Protein AF-A0A662GEE8-F1 (afdb_monomer_lite)

Secondary structure (DSSP, 8-state):
--SSS-----SSS-EEEEEETTEEEEEEE-HHHHHHHHT-SSHHHHHHHHHTS-HHHHEEEE-

Foldseek 3Di:
DDDDAFDADPDDFGKTWGDDPVDIKIKTFDPVLVVCCVPDPDNVVSVVVVVPDDSVNGTDIDD

Sequence (63 aa):
LGKGNLEVLEGDGIMVRFIHENGELMLIVRDEILKEAISAEDVEKEALKLLNLPLDKLFMERH

pLDDT: mean 81.07, std 14.39, range [44.72, 94.19]

Radius of gyration: 13.54 Å; chains: 1; bounding box: 30×26×32 Å

Structure (mmCIF, N/CA/C/O backbone):
data_AF-A0A662GEE8-F1
#
_entry.id   AF-A0A662GEE8-F1
#
loop_
_atom_site.group_PDB
_atom_site.id
_atom_site.type_symbol
_atom_site.label_atom_id
_atom_site.label_alt_id
_atom_site.label_comp_id
_atom_site.label_asym_id
_atom_site.label_entity_id
_atom_site.label_seq_id
_atom_site.pdbx_PDB_ins_code
_atom_site.Cartn_x
_atom_site.Cartn_y
_atom_site.Cartn_z
_atom_site.occupancy
_atom_site.B_iso_or_equiv
_atom_site.auth_seq_id
_atom_site.auth_comp_id
_atom_site.auth_asym_id
_atom_site.auth_atom_id
_atom_site.pdbx_PDB_model_num
ATOM 1 N N . LEU A 1 1 ? 0.818 -16.117 9.946 1.00 44.72 1 LEU A N 1
ATOM 2 C CA . LEU A 1 1 ? 1.257 -17.247 10.805 1.00 44.72 1 LEU A CA 1
ATOM 3 C C . LEU A 1 1 ? 1.476 -16.741 12.231 1.00 44.72 1 LEU A C 1
ATOM 5 O O . LEU A 1 1 ? 2.462 -16.063 12.473 1.00 44.72 1 LEU A O 1
ATOM 9 N N . GLY A 1 2 ? 0.545 -17.053 13.143 1.00 45.12 2 GLY A N 1
ATOM 10 C CA . GLY A 1 2 ? 0.696 -16.881 14.598 1.00 45.12 2 GLY A CA 1
ATOM 11 C C . GLY A 1 2 ? 0.028 -15.638 15.207 1.00 45.12 2 GLY A C 1
ATOM 12 O O . GLY A 1 2 ? 0.629 -14.575 15.219 1.00 45.12 2 GLY A O 1
ATOM 13 N N . LYS A 1 3 ? -1.162 -15.830 15.806 1.00 47.78 3 LYS A N 1
ATOM 14 C CA . LYS A 1 3 ? -2.013 -14.868 16.554 1.00 47.78 3 LYS A CA 1
ATOM 15 C C . LYS A 1 3 ? -2.896 -13.915 15.721 1.00 47.78 3 LYS A C 1
ATOM 17 O O . LYS A 1 3 ? -2.686 -12.713 15.721 1.00 47.78 3 LYS A O 1
ATOM 22 N N . GLY A 1 4 ? -3.912 -14.475 15.059 1.00 47.81 4 GLY A N 1
ATOM 23 C CA . GLY A 1 4 ? -5.276 -13.913 14.953 1.00 47.81 4 GLY A CA 1
ATOM 24 C C . GLY A 1 4 ? -5.552 -12.559 14.281 1.00 47.81 4 GLY A C 1
ATOM 25 O O . GLY A 1 4 ? -6.720 -12.268 14.079 1.00 47.81 4 GLY A O 1
ATOM 26 N N . ASN A 1 5 ? -4.550 -11.749 13.928 1.00 56.31 5 ASN A N 1
ATOM 27 C CA . ASN A 1 5 ? -4.768 -10.342 13.546 1.00 56.31 5 ASN A CA 1
ATOM 28 C C . ASN A 1 5 ? -4.304 -9.998 12.124 1.00 56.3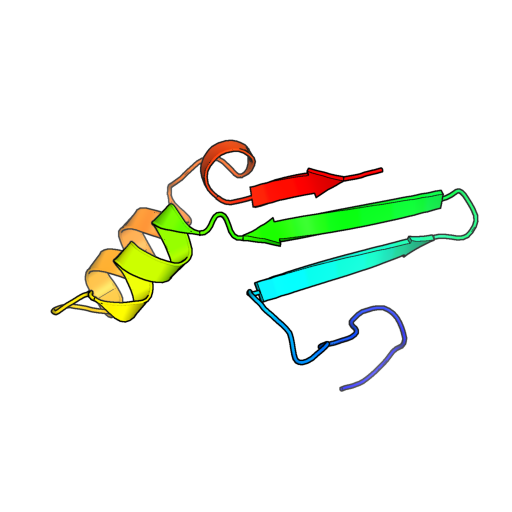1 5 ASN A C 1
ATOM 30 O O . ASN A 1 5 ? -4.295 -8.830 11.752 1.00 56.31 5 ASN A O 1
ATOM 34 N N . LEU A 1 6 ? -3.854 -10.990 11.353 1.00 51.59 6 LEU A N 1
ATOM 35 C CA . LEU A 1 6 ? -3.395 -10.782 9.984 1.00 51.59 6 LEU A CA 1
ATOM 36 C C . LEU A 1 6 ? -3.956 -11.890 9.096 1.00 51.59 6 LEU A C 1
ATOM 38 O O . LEU A 1 6 ? -3.529 -13.045 9.188 1.00 51.59 6 LEU A O 1
ATOM 42 N N . GLU A 1 7 ? -4.916 -11.520 8.258 1.00 59.34 7 GLU A N 1
ATOM 43 C CA . GLU A 1 7 ? -5.476 -12.366 7.209 1.00 59.34 7 GLU A CA 1
ATOM 44 C C . GLU A 1 7 ? -4.888 -11.927 5.869 1.00 59.34 7 GLU A C 1
ATOM 46 O O . GLU A 1 7 ? -4.906 -10.745 5.531 1.00 59.34 7 GLU A O 1
ATOM 51 N N . VAL A 1 8 ? -4.335 -12.883 5.123 1.00 58.56 8 VAL A N 1
ATOM 52 C CA . VAL A 1 8 ? -3.917 -12.676 3.735 1.00 58.56 8 VAL A CA 1
ATOM 53 C C . VAL A 1 8 ? -5.030 -13.251 2.872 1.00 58.56 8 VAL A C 1
ATOM 55 O O . VAL A 1 8 ? -5.257 -14.460 2.896 1.00 58.56 8 VAL A O 1
ATOM 58 N N . LEU A 1 9 ? -5.753 -12.383 2.169 1.00 59.78 9 LEU A N 1
ATOM 59 C CA . LEU A 1 9 ? -6.826 -12.763 1.254 1.00 59.78 9 LEU A CA 1
ATOM 60 C C . LEU A 1 9 ? -6.292 -12.675 -0.180 1.00 59.78 9 LEU A C 1
ATOM 62 O O . LEU A 1 9 ? -5.753 -11.643 -0.571 1.00 59.78 9 LEU A O 1
ATOM 66 N N . GLU A 1 10 ? -6.428 -13.749 -0.956 1.00 49.88 10 GLU A N 1
ATOM 67 C CA . GLU A 1 10 ? -6.114 -13.730 -2.389 1.00 49.88 10 GLU A CA 1
ATOM 68 C C . GLU A 1 10 ? -7.234 -12.982 -3.141 1.00 49.88 10 GLU A C 1
ATOM 70 O O . GLU A 1 10 ? -8.386 -13.416 -3.142 1.00 49.88 10 GLU A O 1
ATOM 75 N N . GLY A 1 11 ? -6.908 -11.834 -3.745 1.00 60.78 11 GLY A N 1
ATOM 76 C CA . GLY A 1 11 ? -7.827 -10.957 -4.485 1.00 60.78 11 GLY A CA 1
ATOM 77 C C . GLY A 1 11 ? -7.087 -9.840 -5.241 1.00 60.78 11 GLY A C 1
ATOM 78 O O . GLY A 1 11 ? -5.857 -9.830 -5.256 1.00 60.78 11 GLY A O 1
ATOM 79 N N . ASP A 1 12 ? -7.829 -8.915 -5.871 1.00 63.19 12 ASP A N 1
ATOM 80 C CA . ASP A 1 12 ? -7.323 -7.788 -6.687 1.00 63.19 12 ASP A CA 1
ATOM 81 C C . ASP A 1 12 ? -6.554 -6.736 -5.850 1.00 63.19 12 ASP A C 1
ATOM 83 O O . ASP A 1 12 ? -7.023 -5.619 -5.638 1.00 63.19 12 ASP A O 1
ATOM 87 N N . GLY A 1 13 ? -5.375 -7.092 -5.331 1.00 73.06 13 GLY A N 1
ATOM 88 C CA . GLY A 1 13 ? -4.458 -6.175 -4.649 1.00 73.06 13 GLY A CA 1
ATOM 89 C C . GLY A 1 13 ? -3.861 -6.720 -3.350 1.00 73.06 13 GLY A C 1
ATOM 90 O O . GLY A 1 13 ? -4.107 -7.853 -2.943 1.00 73.06 13 GLY A O 1
ATOM 91 N N . ILE A 1 14 ? -3.053 -5.889 -2.684 1.00 81.94 14 ILE A N 1
ATOM 92 C CA . ILE A 1 14 ? -2.499 -6.182 -1.355 1.00 81.94 14 ILE A CA 1
ATOM 93 C C . ILE A 1 14 ? -3.316 -5.414 -0.317 1.00 81.94 14 ILE A C 1
ATOM 95 O O . ILE A 1 14 ? -3.338 -4.182 -0.314 1.00 81.94 14 ILE A O 1
ATOM 99 N N . MET A 1 15 ? -3.973 -6.148 0.578 1.00 83.31 15 MET A N 1
ATOM 100 C CA . MET A 1 15 ? -4.836 -5.600 1.621 1.00 83.31 15 MET A CA 1
ATOM 101 C C . MET A 1 15 ? -4.420 -6.124 2.993 1.00 83.31 15 MET A C 1
ATOM 103 O O . MET A 1 15 ? -4.055 -7.289 3.142 1.00 83.31 15 MET A O 1
ATOM 107 N N . VAL A 1 16 ? -4.522 -5.262 4.002 1.00 82.06 16 VAL A N 1
ATOM 108 C CA . VAL A 1 16 ? -4.383 -5.622 5.414 1.00 82.06 16 VAL A CA 1
ATOM 109 C C . VAL A 1 16 ? -5.623 -5.143 6.158 1.00 82.06 16 VAL A C 1
ATOM 111 O O . VAL A 1 16 ? -5.983 -3.967 6.098 1.00 82.06 16 VAL A O 1
ATOM 114 N N . ARG A 1 17 ? -6.274 -6.059 6.876 1.00 83.25 17 ARG A N 1
ATOM 115 C CA . ARG A 1 17 ? -7.429 -5.762 7.726 1.00 83.25 17 ARG A CA 1
ATOM 116 C C . ARG A 1 17 ? -7.033 -5.864 9.194 1.00 83.25 17 ARG A C 1
ATOM 118 O O . ARG A 1 17 ? -6.506 -6.886 9.624 1.00 83.25 17 ARG A O 1
ATOM 125 N N . PHE A 1 18 ? -7.324 -4.819 9.954 1.00 83.38 18 PHE A N 1
ATOM 126 C CA . PHE A 1 18 ? -7.177 -4.768 11.402 1.00 83.38 18 PHE A CA 1
ATOM 127 C C . PHE A 1 18 ? -8.561 -4.904 12.028 1.00 83.38 18 PHE A C 1
ATOM 129 O O . PHE A 1 18 ? -9.439 -4.074 11.792 1.00 83.38 18 PHE A O 1
ATOM 136 N N . ILE A 1 19 ? -8.758 -5.960 12.812 1.00 84.25 19 ILE A N 1
ATOM 137 C CA . ILE A 1 19 ? -10.025 -6.249 13.487 1.00 84.25 19 ILE A CA 1
ATOM 138 C C . ILE A 1 19 ? -9.835 -5.985 14.980 1.00 84.25 19 ILE A C 1
ATOM 140 O O . ILE A 1 19 ? -8.943 -6.558 15.606 1.00 84.25 19 ILE A O 1
ATOM 144 N N . HIS A 1 20 ? -10.672 -5.120 15.549 1.00 85.19 20 HIS A N 1
ATOM 145 C CA . HIS A 1 20 ? -10.724 -4.830 16.979 1.00 85.19 20 HIS A CA 1
ATOM 146 C C . HIS A 1 20 ? -12.166 -4.984 17.481 1.00 85.19 20 HIS A C 1
ATOM 148 O O . HIS A 1 20 ? -13.118 -4.868 16.715 1.00 85.19 20 HIS A O 1
ATOM 154 N N . GLU A 1 21 ? -12.357 -5.182 18.785 1.00 87.75 21 GLU A N 1
ATOM 155 C CA . GLU A 1 21 ? -13.694 -5.269 19.406 1.00 87.75 21 GLU A CA 1
ATOM 156 C C . GLU A 1 21 ? -14.581 -4.031 19.155 1.00 87.75 21 GLU A C 1
ATOM 158 O O . GLU A 1 21 ? -15.802 -4.123 19.222 1.00 87.75 21 GLU A O 1
ATOM 163 N N . ASN A 1 22 ? -13.970 -2.891 18.815 1.00 85.94 22 ASN A N 1
ATOM 164 C CA . ASN A 1 22 ? -14.641 -1.597 18.649 1.00 85.94 22 ASN A CA 1
ATOM 165 C C . ASN A 1 22 ? -14.778 -1.159 17.183 1.00 85.94 22 ASN A C 1
ATOM 167 O O . ASN A 1 22 ? -15.227 -0.044 16.925 1.00 85.94 22 ASN A O 1
ATOM 171 N N . GLY A 1 23 ? -14.368 -1.997 16.230 1.00 83.62 23 GLY A N 1
ATOM 172 C CA . GLY A 1 23 ? -14.458 -1.687 14.809 1.00 83.62 23 GLY A CA 1
ATOM 173 C C . GLY A 1 23 ? -13.377 -2.357 13.974 1.00 83.62 23 GLY A C 1
ATOM 174 O O . GLY A 1 23 ? -12.502 -3.064 14.479 1.00 83.62 23 GLY A O 1
ATOM 175 N N . GLU A 1 24 ? -13.440 -2.099 12.675 1.00 87.00 24 GLU A N 1
ATOM 176 C CA . GLU A 1 24 ? -12.464 -2.575 11.708 1.00 87.00 24 GLU A CA 1
ATOM 177 C C . GLU A 1 24 ? -11.802 -1.412 10.976 1.00 87.00 24 GLU A C 1
ATOM 179 O O . GLU A 1 24 ? -12.398 -0.359 10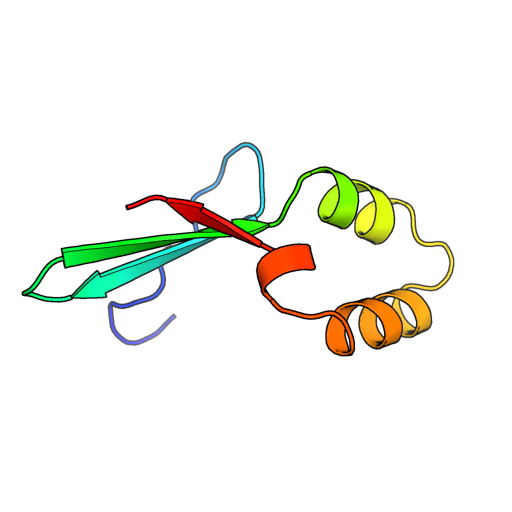.758 1.00 87.00 24 GLU A O 1
ATOM 184 N N . LEU A 1 25 ? -10.538 -1.615 10.617 1.00 84.75 25 LEU A N 1
ATOM 185 C CA . LEU A 1 25 ? -9.798 -0.743 9.720 1.00 84.75 25 LEU A CA 1
ATOM 186 C C . LEU A 1 25 ? -9.247 -1.593 8.587 1.00 84.75 25 LEU A C 1
ATOM 188 O O . LEU A 1 25 ? -8.596 -2.613 8.820 1.00 84.75 25 LEU A O 1
ATOM 192 N N . MET A 1 26 ? -9.467 -1.149 7.358 1.00 86.44 26 MET A N 1
ATOM 193 C CA . MET A 1 26 ? -8.937 -1.797 6.171 1.00 86.44 26 MET A CA 1
ATOM 194 C C . MET A 1 26 ? -7.967 -0.856 5.458 1.00 86.44 26 MET A C 1
ATOM 196 O O . MET A 1 26 ? -8.339 0.256 5.085 1.00 86.44 26 MET A O 1
ATOM 200 N N . LEU A 1 27 ? -6.729 -1.318 5.264 1.00 87.00 27 LEU A N 1
ATOM 201 C CA . LEU A 1 27 ? -5.709 -0.644 4.464 1.00 87.00 27 LEU A CA 1
ATOM 202 C C . LEU A 1 27 ? -5.495 -1.416 3.165 1.00 87.00 27 LEU A C 1
ATOM 204 O O . LEU A 1 27 ? -5.212 -2.614 3.185 1.00 87.00 27 LEU A O 1
ATOM 208 N N . ILE A 1 28 ? -5.607 -0.722 2.038 1.00 88.75 28 ILE A N 1
ATOM 209 C CA . ILE A 1 28 ? -5.415 -1.290 0.700 1.00 88.75 28 ILE A CA 1
ATOM 210 C C . ILE A 1 28 ? -4.249 -0.561 0.048 1.00 88.75 28 ILE A C 1
ATOM 212 O O . ILE A 1 28 ? -4.262 0.667 -0.001 1.00 88.75 28 ILE A O 1
ATOM 216 N N . VAL A 1 29 ? -3.243 -1.285 -0.443 1.00 89.19 29 VAL A N 1
ATOM 217 C CA . VAL A 1 29 ? -2.168 -0.668 -1.233 1.00 89.19 29 VAL A CA 1
ATOM 218 C C . VAL A 1 29 ? -2.773 -0.115 -2.518 1.00 89.19 29 VAL A C 1
ATOM 220 O O . VAL A 1 29 ? -3.518 -0.808 -3.205 1.00 89.19 29 VAL A O 1
ATOM 223 N N . ARG A 1 30 ? -2.450 1.133 -2.845 1.00 89.94 30 ARG A N 1
ATOM 224 C CA . ARG A 1 30 ? -2.921 1.783 -4.070 1.00 89.94 30 ARG A CA 1
ATOM 225 C C . ARG A 1 30 ? -2.403 1.073 -5.324 1.00 89.94 30 ARG A C 1
ATOM 227 O O . ARG A 1 30 ? -1.231 0.699 -5.392 1.00 89.94 30 ARG A O 1
ATOM 234 N N . ASP A 1 31 ? -3.251 0.959 -6.343 1.00 89.00 31 ASP A N 1
ATOM 235 C CA . ASP A 1 31 ? -2.924 0.275 -7.601 1.00 89.00 31 ASP A CA 1
ATOM 236 C C . ASP A 1 31 ? -1.702 0.873 -8.302 1.00 89.00 31 ASP A C 1
ATOM 238 O O . ASP A 1 31 ? -0.897 0.139 -8.874 1.00 89.00 31 ASP A O 1
ATOM 242 N N . GLU A 1 32 ? -1.544 2.199 -8.273 1.00 89.88 32 GLU A N 1
ATOM 243 C CA . GLU A 1 32 ? -0.380 2.872 -8.850 1.00 89.88 32 GLU A CA 1
ATOM 244 C C . GLU A 1 32 ? 0.928 2.429 -8.185 1.00 89.88 32 GLU A C 1
ATOM 246 O O . GLU A 1 32 ? 1.904 2.156 -8.881 1.00 89.88 32 GLU A O 1
ATOM 251 N N . ILE A 1 33 ? 0.919 2.245 -6.863 1.00 91.12 33 ILE A N 1
ATOM 252 C CA . ILE A 1 33 ? 2.082 1.790 -6.097 1.00 91.12 33 ILE A CA 1
ATOM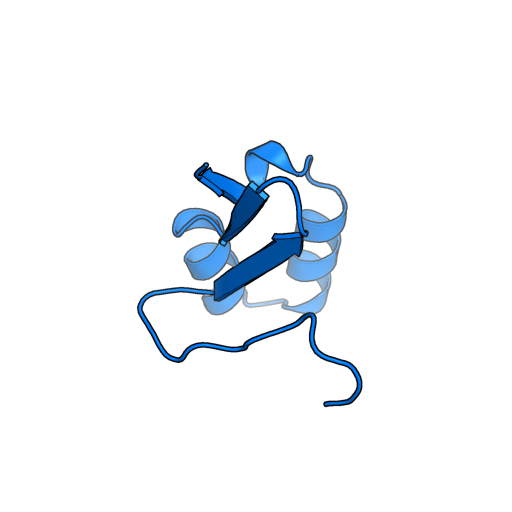 253 C C . ILE A 1 33 ? 2.396 0.329 -6.421 1.00 91.12 33 ILE A C 1
ATOM 255 O O . ILE A 1 33 ? 3.558 -0.019 -6.621 1.00 91.12 33 ILE A O 1
ATOM 259 N N . LEU A 1 34 ? 1.371 -0.523 -6.533 1.00 87.50 34 LEU A N 1
ATOM 260 C CA . LEU A 1 34 ? 1.554 -1.920 -6.939 1.00 87.50 34 LEU A CA 1
ATOM 261 C C . LEU A 1 34 ? 2.145 -2.022 -8.348 1.00 87.50 34 LEU A C 1
ATOM 263 O O . LEU A 1 34 ? 3.074 -2.796 -8.570 1.00 87.50 34 LEU A O 1
ATOM 267 N N . LYS A 1 35 ? 1.645 -1.225 -9.299 1.00 87.38 35 LYS A N 1
ATOM 268 C CA . LYS A 1 35 ? 2.155 -1.208 -10.678 1.00 87.38 35 LYS A CA 1
ATOM 269 C C . LYS A 1 35 ? 3.599 -0.723 -10.751 1.00 87.38 35 LYS A C 1
ATOM 271 O O . LYS A 1 35 ? 4.388 -1.343 -11.465 1.00 87.38 35 LYS A O 1
ATOM 276 N N . GLU A 1 36 ? 3.942 0.340 -10.022 1.00 87.62 36 GLU A N 1
ATOM 277 C CA . GLU A 1 36 ? 5.321 0.837 -9.924 1.00 87.62 36 GLU A CA 1
ATOM 278 C C . GLU A 1 36 ? 6.251 -0.235 -9.345 1.00 87.62 36 GLU A C 1
ATOM 280 O O . GLU A 1 36 ? 7.271 -0.546 -9.954 1.00 87.62 36 GLU A O 1
ATOM 285 N N . ALA A 1 37 ? 5.860 -0.872 -8.236 1.00 87.31 37 ALA A N 1
ATOM 286 C CA . ALA A 1 37 ? 6.669 -1.895 -7.578 1.00 87.31 37 ALA A CA 1
ATOM 287 C C . ALA A 1 37 ? 6.881 -3.149 -8.447 1.00 87.31 37 ALA A C 1
ATOM 289 O O . ALA A 1 37 ? 7.987 -3.682 -8.496 1.00 87.31 37 ALA A O 1
ATOM 290 N N . ILE A 1 38 ? 5.844 -3.615 -9.153 1.00 86.50 38 ILE A N 1
ATOM 291 C CA . ILE A 1 38 ? 5.929 -4.796 -10.033 1.00 86.50 38 ILE A CA 1
ATOM 292 C C . ILE A 1 38 ? 6.780 -4.509 -11.277 1.00 86.50 38 ILE A C 1
ATOM 294 O O . ILE A 1 38 ? 7.435 -5.412 -11.795 1.00 86.50 38 ILE A O 1
ATOM 298 N N . SER A 1 39 ? 6.772 -3.266 -11.761 1.00 88.81 39 SER A N 1
ATOM 299 C CA . SER A 1 39 ? 7.483 -2.866 -12.983 1.00 88.81 39 SER A CA 1
ATOM 300 C C . SER A 1 39 ? 8.902 -2.350 -12.718 1.00 88.81 39 SER A C 1
ATOM 302 O O . SER A 1 39 ? 9.562 -1.884 -13.645 1.00 88.81 39 SER A O 1
ATOM 304 N N . ALA A 1 40 ? 9.366 -2.388 -11.467 1.00 91.56 40 ALA A N 1
ATOM 305 C CA . ALA A 1 40 ? 10.655 -1.838 -11.079 1.00 91.56 40 ALA A CA 1
ATOM 306 C C . ALA A 1 40 ? 11.817 -2.684 -11.622 1.00 91.56 40 ALA A C 1
ATOM 308 O O . AL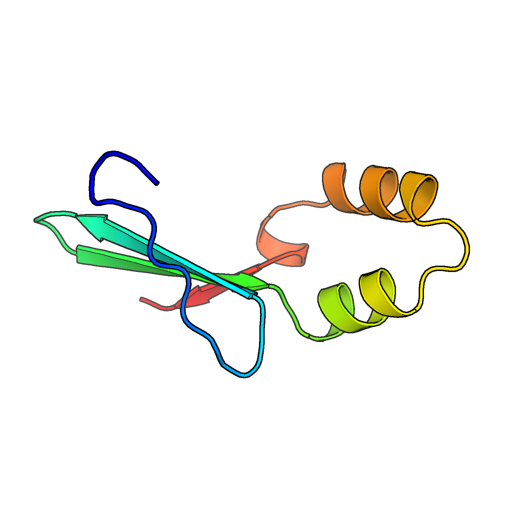A A 1 40 ? 11.939 -3.868 -11.313 1.00 91.56 40 ALA A O 1
ATOM 309 N N . GLU A 1 41 ? 12.713 -2.055 -12.388 1.00 92.56 41 GLU A N 1
ATOM 310 C CA . GLU A 1 41 ? 13.971 -2.686 -12.816 1.00 92.56 41 GLU A CA 1
ATOM 311 C C . GLU A 1 41 ? 14.932 -2.895 -11.633 1.00 92.56 41 GLU A C 1
ATOM 313 O O . GLU A 1 41 ? 15.628 -3.907 -11.565 1.00 92.56 41 GLU A O 1
ATOM 318 N N . ASP A 1 42 ? 14.944 -1.952 -10.684 1.00 94.19 42 ASP A N 1
ATOM 319 C CA . ASP A 1 42 ? 15.727 -2.001 -9.446 1.00 94.19 42 ASP A CA 1
ATOM 320 C C . ASP A 1 42 ? 14.786 -2.045 -8.237 1.00 94.19 42 ASP A C 1
ATOM 322 O O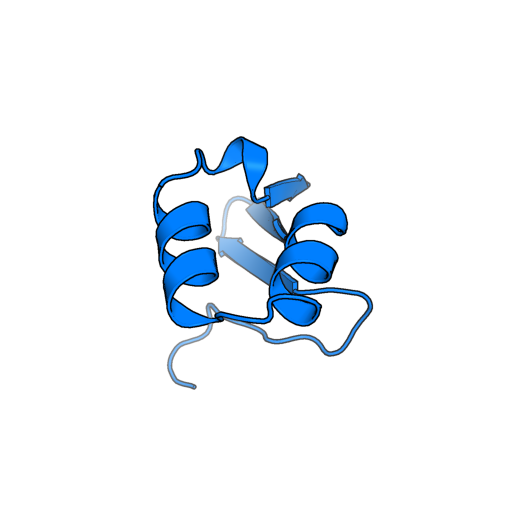 . ASP A 1 42 ? 14.287 -1.025 -7.751 1.00 94.19 42 ASP A O 1
ATOM 326 N N . VAL A 1 43 ? 14.536 -3.267 -7.770 1.00 91.00 43 VAL A N 1
ATOM 327 C CA . VAL A 1 43 ? 13.597 -3.556 -6.680 1.00 91.00 43 VAL A CA 1
ATOM 328 C C . VAL A 1 43 ? 14.055 -2.945 -5.353 1.00 91.00 43 VAL A C 1
ATOM 330 O O . VAL A 1 43 ? 13.222 -2.491 -4.571 1.00 91.00 43 VAL A O 1
ATOM 333 N N . GLU A 1 44 ? 15.363 -2.904 -5.081 1.00 92.00 44 GLU A N 1
ATOM 334 C CA . GLU A 1 44 ? 15.891 -2.394 -3.810 1.00 92.00 44 GLU A CA 1
ATOM 335 C C . GLU A 1 44 ? 15.741 -0.874 -3.731 1.00 92.00 44 GLU A C 1
ATOM 337 O O . GLU A 1 44 ? 15.250 -0.333 -2.734 1.00 92.00 44 GLU A O 1
ATOM 342 N N . LYS A 1 45 ? 16.088 -0.179 -4.817 1.00 92.69 45 LYS A N 1
ATOM 343 C CA . LYS A 1 45 ? 15.907 1.268 -4.915 1.00 92.69 45 LYS A CA 1
ATOM 344 C C . LYS A 1 45 ? 14.435 1.665 -4.836 1.00 92.69 45 LYS A C 1
ATOM 346 O O . LYS A 1 45 ? 14.109 2.641 -4.155 1.00 92.69 45 LYS A O 1
ATOM 351 N N . GLU A 1 46 ? 13.550 0.925 -5.503 1.00 92.81 46 GLU A N 1
ATOM 352 C CA . GLU A 1 46 ? 12.116 1.211 -5.452 1.00 92.81 46 GLU A CA 1
ATOM 353 C C . GLU A 1 46 ? 11.550 0.959 -4.048 1.00 92.81 46 GLU A C 1
ATOM 355 O O . GLU A 1 46 ? 10.841 1.809 -3.510 1.00 92.81 46 GLU A O 1
ATOM 360 N N . ALA A 1 47 ? 11.947 -0.129 -3.380 1.00 89.94 47 ALA A N 1
ATOM 361 C CA . ALA A 1 47 ? 11.553 -0.384 -1.995 1.00 89.94 47 ALA A CA 1
ATOM 362 C C . ALA A 1 47 ? 11.984 0.755 -1.052 1.00 89.94 47 ALA A C 1
ATOM 364 O O . ALA A 1 47 ? 11.185 1.220 -0.238 1.00 89.94 47 ALA A O 1
ATOM 365 N N . LEU A 1 48 ? 13.215 1.262 -1.192 1.00 93.62 48 LEU A N 1
ATOM 366 C CA . LEU A 1 48 ? 13.706 2.404 -0.411 1.00 93.62 48 LEU A CA 1
ATOM 367 C C . LEU A 1 48 ? 12.897 3.682 -0.665 1.00 93.62 48 LEU A C 1
ATOM 369 O O . LEU A 1 48 ? 12.622 4.430 0.274 1.00 93.62 48 LEU A O 1
ATOM 373 N N . LYS A 1 49 ? 12.500 3.948 -1.913 1.00 92.19 49 LYS A N 1
ATOM 374 C CA . LYS A 1 49 ? 11.623 5.079 -2.248 1.00 92.19 49 LYS A CA 1
ATOM 375 C C . LYS A 1 49 ? 10.272 4.935 -1.547 1.00 92.19 49 LYS A C 1
ATOM 377 O O . LYS A 1 49 ? 9.838 5.878 -0.889 1.00 92.19 49 LYS A O 1
ATOM 382 N N . LEU A 1 50 ? 9.644 3.762 -1.641 1.00 91.00 50 LEU A N 1
ATOM 383 C CA . LEU A 1 50 ? 8.333 3.499 -1.042 1.00 91.00 50 LEU A C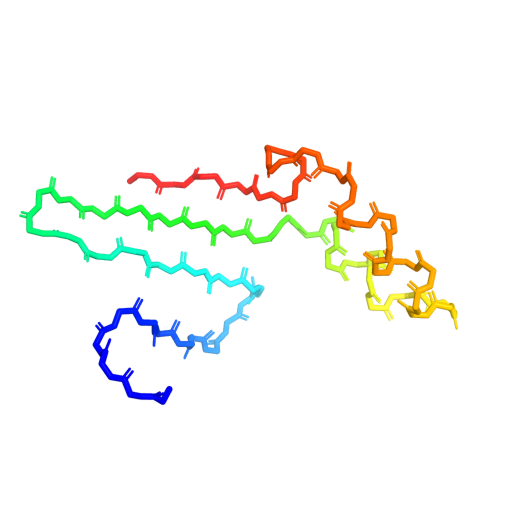A 1
ATOM 384 C C . LEU A 1 50 ? 8.360 3.597 0.489 1.00 91.00 50 LEU A C 1
ATOM 386 O O . LEU A 1 50 ? 7.441 4.167 1.068 1.00 91.00 50 LEU A O 1
ATOM 390 N N . LEU A 1 51 ? 9.431 3.138 1.146 1.00 90.19 51 LEU A N 1
ATOM 391 C CA . LEU A 1 51 ? 9.600 3.251 2.604 1.00 90.19 51 LEU A CA 1
ATOM 392 C C . LEU A 1 51 ? 9.622 4.699 3.114 1.00 90.19 51 LEU A C 1
ATOM 394 O O . LEU A 1 51 ? 9.302 4.942 4.275 1.00 90.19 51 LEU A O 1
ATOM 398 N N . ASN A 1 52 ? 10.006 5.651 2.264 1.00 92.50 52 ASN A N 1
ATOM 399 C CA . ASN A 1 52 ? 10.077 7.068 2.615 1.00 92.50 52 ASN A CA 1
ATOM 400 C C . ASN A 1 52 ? 8.795 7.842 2.272 1.00 92.50 52 ASN A C 1
ATOM 402 O O . ASN A 1 52 ? 8.722 9.046 2.533 1.00 92.50 52 ASN A O 1
ATOM 406 N N . LEU A 1 53 ? 7.788 7.193 1.678 1.00 91.88 53 LEU A N 1
ATOM 407 C CA . LEU A 1 53 ? 6.522 7.843 1.365 1.00 91.88 53 LEU A CA 1
ATOM 408 C C . LEU A 1 53 ? 5.591 7.885 2.588 1.00 91.88 53 LEU A C 1
ATOM 410 O O . LEU A 1 53 ? 5.530 6.928 3.363 1.00 91.88 53 LEU A O 1
ATOM 414 N N . PRO A 1 54 ? 4.814 8.970 2.751 1.00 92.38 54 PRO A N 1
ATOM 415 C CA . PRO A 1 54 ? 3.730 9.016 3.724 1.00 92.38 54 PRO A CA 1
ATOM 416 C C . PRO A 1 54 ? 2.697 7.899 3.505 1.00 92.38 54 PRO A C 1
ATOM 418 O O . PRO A 1 54 ? 2.395 7.534 2.368 1.00 92.38 54 PRO A O 1
ATOM 421 N N . LEU A 1 55 ? 2.109 7.385 4.589 1.00 88.69 55 LEU A N 1
ATOM 422 C CA . LEU A 1 55 ? 1.162 6.262 4.525 1.00 88.69 55 LEU A CA 1
ATOM 423 C C . LEU A 1 55 ? -0.080 6.569 3.670 1.00 88.69 55 LEU A C 1
ATOM 425 O O . LEU A 1 55 ? -0.540 5.693 2.943 1.00 88.69 55 LEU A O 1
ATOM 429 N N . ASP A 1 56 ? -0.577 7.808 3.667 1.00 89.88 56 ASP A N 1
ATOM 430 C CA . ASP A 1 56 ? -1.725 8.241 2.851 1.00 89.88 56 ASP A CA 1
ATOM 431 C C . ASP A 1 56 ? -1.448 8.186 1.336 1.00 89.88 56 ASP A C 1
ATOM 433 O O . ASP A 1 56 ? -2.377 8.108 0.520 1.00 89.88 56 ASP A O 1
ATOM 437 N N . LYS A 1 57 ? -0.163 8.198 0.955 1.00 91.94 57 LYS A N 1
ATOM 438 C CA . LYS A 1 57 ? 0.308 8.033 -0.428 1.00 91.94 57 LYS A CA 1
ATOM 439 C C . LYS A 1 57 ? 0.473 6.579 -0.835 1.00 91.94 57 LYS A C 1
ATOM 441 O O . LYS A 1 57 ? 0.486 6.301 -2.027 1.00 91.94 57 LYS A O 1
ATOM 446 N N . LEU A 1 58 ? 0.599 5.675 0.130 1.00 89.75 58 LEU A N 1
ATOM 447 C CA . LEU A 1 58 ? 0.795 4.247 -0.109 1.00 89.75 58 LEU A CA 1
ATOM 448 C C . LEU A 1 58 ? -0.526 3.482 -0.050 1.00 89.75 58 LEU A C 1
ATOM 450 O O . LEU A 1 58 ? -0.757 2.569 -0.844 1.00 89.75 58 LEU A O 1
ATOM 454 N N . PHE A 1 59 ? -1.402 3.882 0.871 1.00 90.44 59 PHE A N 1
ATOM 455 C CA . PHE A 1 59 ? -2.609 3.146 1.206 1.00 90.44 59 PHE A CA 1
ATOM 456 C C . PHE A 1 59 ? -3.877 3.977 0.991 1.00 90.44 59 PHE A C 1
ATOM 458 O O . PHE A 1 59 ? -3.882 5.209 1.059 1.00 90.44 59 PHE A O 1
ATOM 465 N N . MET A 1 60 ? -4.973 3.274 0.727 1.00 89.00 60 MET A N 1
ATOM 466 C CA . MET A 1 60 ? -6.339 3.762 0.848 1.00 89.00 60 MET A CA 1
ATOM 467 C C . MET A 1 60 ? -6.966 3.171 2.108 1.00 89.00 60 MET A C 1
ATOM 469 O O . MET A 1 60 ? -6.912 1.957 2.315 1.00 89.00 60 MET A O 1
ATOM 473 N N . GLU A 1 61 ? -7.577 4.028 2.921 1.00 81.69 61 GLU A N 1
ATOM 474 C CA . GLU A 1 61 ? -8.333 3.627 4.108 1.00 81.69 61 GLU A CA 1
ATOM 475 C C . GLU A 1 61 ? -9.796 3.351 3.734 1.00 81.69 61 GLU A C 1
ATOM 477 O O . GLU A 1 61 ? -10.425 4.129 3.008 1.00 81.69 61 GLU A O 1
ATOM 482 N N . ARG A 1 62 ? -10.351 2.243 4.235 1.00 73.12 62 ARG A N 1
ATOM 483 C CA . ARG A 1 62 ? -11.798 1.997 4.283 1.00 73.12 62 ARG A CA 1
ATOM 484 C C . ARG A 1 62 ? -12.222 1.639 5.709 1.00 73.12 62 ARG A C 1
ATOM 486 O O . ARG A 1 62 ? -11.545 0.850 6.371 1.00 73.12 62 ARG A O 1
ATOM 493 N N . HIS A 1 63 ? -13.326 2.250 6.138 1.00 65.44 63 HIS A N 1
ATOM 494 C CA . HIS A 1 63 ? -14.024 2.007 7.403 1.00 65.44 63 HIS A CA 1
ATOM 495 C C . HIS A 1 63 ? -15.244 1.116 7.183 1.00 65.44 63 HIS A C 1
ATOM 497 O O . HIS A 1 63 ? -15.847 1.229 6.087 1.00 65.44 63 HIS A O 1
#